Protein AF-A0A443JRJ3-F1 (afdb_monomer)

Solvent-accessible surface area (backbone atoms only — not comparable to full-atom values): 4563 Å² total; per-residue (Å²): 134,84,68,82,64,54,73,74,46,74,68,62,69,85,57,52,72,68,56,51,51,54,37,56,55,65,74,49,57,70,68,63,68,68,38,70,86,47,47,66,58,52,56,50,51,51,51,52,48,51,53,51,47,53,53,49,28,55,5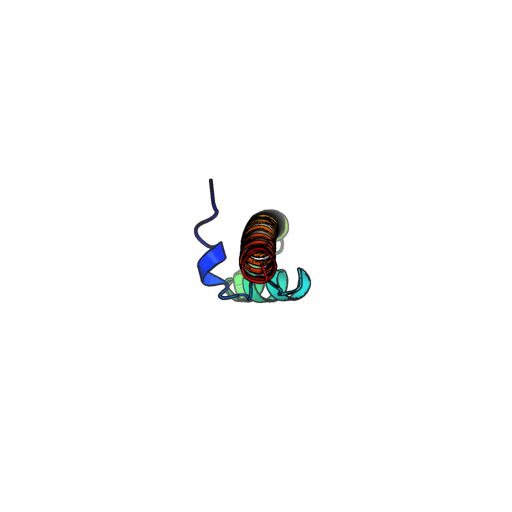2,49,53,52,50,52,52,51,52,51,54,54,62,62,66,69,76,116

Foldseek 3Di:
DQDPCLVVLVDDLPDDLVSQLVSLVVVDDVVCVPDPVCVVVSVVSSVSNVVNSVVSNVVVVVVVVVVVVVVVVVPD

Radius of gyration: 16.84 Å; Cα contacts (8 Å, |Δi|>4): 37; chains: 1; bounding box: 36×20×51 Å

pLDDT: mean 90.99, std 10.44, range [46.06, 97.62]

Structure (mmCIF, N/CA/C/O backbone):
data_AF-A0A443JRJ3-F1
#
_entry.id   AF-A0A443JRJ3-F1
#
loop_
_atom_site.group_PDB
_atom_site.id
_atom_site.type_symbol
_atom_site.label_atom_id
_atom_site.label_alt_id
_atom_site.label_comp_id
_atom_site.label_asym_id
_atom_site.label_entity_id
_atom_site.label_seq_id
_atom_site.pdbx_PDB_ins_code
_atom_site.Cartn_x
_atom_site.Cartn_y
_atom_site.Cartn_z
_atom_site.occupancy
_atom_site.B_iso_or_equiv
_atom_site.auth_seq_id
_atom_site.auth_comp_id
_atom_site.auth_asym_id
_atom_site.auth_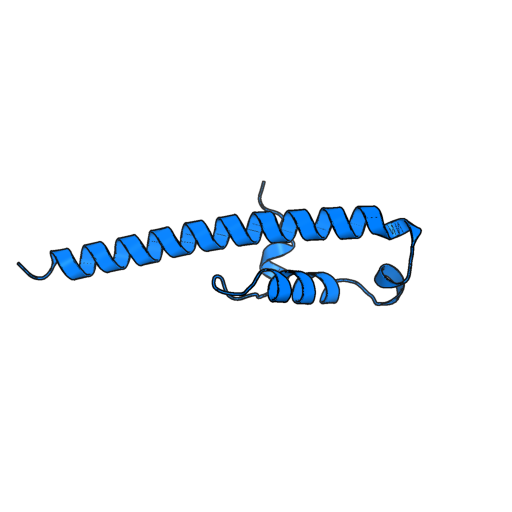atom_id
_atom_site.pdbx_PDB_model_num
ATOM 1 N N . MET A 1 1 ? 11.474 9.031 1.099 1.00 62.94 1 MET A N 1
ATOM 2 C CA . MET A 1 1 ? 11.604 7.939 2.083 1.00 62.94 1 MET A CA 1
ATOM 3 C C . MET A 1 1 ? 10.507 6.939 1.769 1.00 62.94 1 MET A C 1
ATOM 5 O O . MET A 1 1 ? 9.361 7.368 1.711 1.00 62.94 1 MET A O 1
ATOM 9 N N . THR A 1 2 ? 10.863 5.696 1.452 1.00 79.19 2 THR A N 1
ATOM 10 C CA . THR A 1 2 ? 9.907 4.627 1.122 1.00 79.19 2 THR A CA 1
ATOM 11 C C . THR A 1 2 ? 9.200 4.181 2.396 1.00 79.19 2 THR A C 1
ATOM 13 O O . THR A 1 2 ? 9.871 3.926 3.397 1.00 79.19 2 THR A O 1
ATOM 16 N N . ASP A 1 3 ? 7.868 4.111 2.390 1.00 83.56 3 ASP A N 1
ATOM 17 C CA . ASP A 1 3 ? 7.125 3.607 3.550 1.00 83.56 3 ASP A CA 1
ATOM 18 C C . ASP A 1 3 ? 7.417 2.101 3.762 1.00 83.56 3 ASP A C 1
ATOM 20 O O . ASP A 1 3 ? 7.170 1.298 2.855 1.00 83.56 3 ASP A O 1
ATOM 24 N N . PRO A 1 4 ? 7.930 1.685 4.939 1.00 89.06 4 PRO A N 1
ATOM 25 C CA . PRO A 1 4 ? 8.315 0.295 5.203 1.00 89.06 4 PRO A CA 1
ATOM 26 C C . PRO A 1 4 ? 7.115 -0.657 5.276 1.00 89.06 4 PRO A C 1
ATOM 28 O O . PRO A 1 4 ? 7.290 -1.874 5.243 1.00 89.06 4 PRO A O 1
ATOM 31 N N . SER A 1 5 ? 5.894 -0.127 5.359 1.00 92.94 5 SER A N 1
ATOM 32 C CA . SER A 1 5 ? 4.671 -0.927 5.370 1.00 92.94 5 SER A CA 1
ATOM 33 C C . SER A 1 5 ? 4.327 -1.447 3.979 1.00 92.94 5 SER A C 1
ATOM 35 O O . SER A 1 5 ? 3.670 -2.479 3.878 1.00 92.94 5 SER A O 1
ATOM 37 N N . TYR A 1 6 ? 4.765 -0.768 2.909 1.00 94.44 6 TYR A N 1
ATOM 38 C CA . TYR A 1 6 ? 4.373 -1.119 1.544 1.00 94.44 6 TYR A CA 1
ATOM 39 C C . TYR A 1 6 ? 4.726 -2.573 1.154 1.00 94.44 6 TYR A C 1
ATOM 41 O O . TYR A 1 6 ? 3.839 -3.296 0.694 1.00 94.44 6 TYR A O 1
ATOM 49 N N . PRO A 1 7 ? 5.950 -3.073 1.425 1.00 93.94 7 PRO A N 1
ATOM 50 C CA . PRO A 1 7 ? 6.302 -4.479 1.207 1.00 93.94 7 PRO A CA 1
ATOM 51 C C . PRO A 1 7 ? 5.401 -5.492 1.934 1.00 93.94 7 PRO A C 1
ATOM 53 O O . PRO A 1 7 ? 5.208 -6.607 1.449 1.00 93.94 7 PR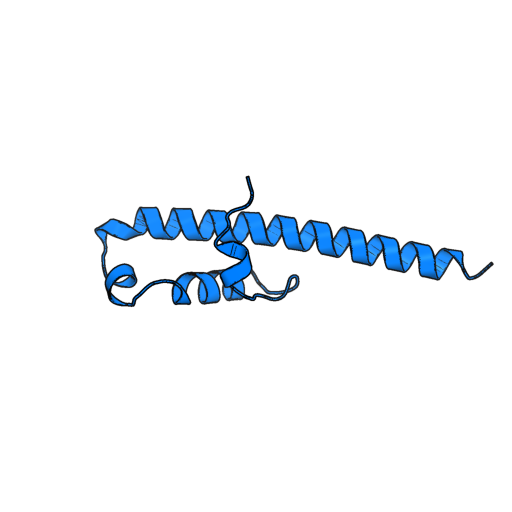O A O 1
ATOM 56 N N . L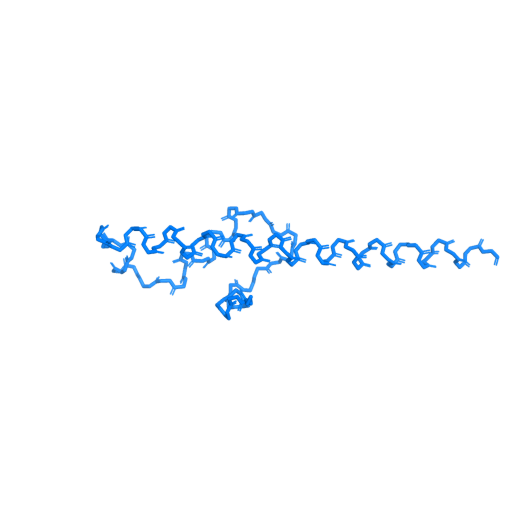EU A 1 8 ? 4.803 -5.121 3.074 1.00 94.75 8 LEU A N 1
ATOM 57 C CA . LEU A 1 8 ? 3.912 -6.006 3.833 1.00 94.75 8 LEU A CA 1
ATOM 58 C C . LEU A 1 8 ? 2.570 -6.241 3.128 1.00 94.75 8 LEU A C 1
ATOM 60 O O . LEU A 1 8 ? 1.898 -7.226 3.429 1.00 94.75 8 LEU A O 1
ATOM 64 N N . LEU A 1 9 ? 2.186 -5.385 2.170 1.00 93.94 9 LEU A N 1
ATOM 65 C CA . LEU A 1 9 ? 0.956 -5.570 1.397 1.00 93.94 9 LEU A CA 1
ATOM 66 C C . LEU A 1 9 ? 1.038 -6.786 0.468 1.00 93.94 9 LEU A C 1
ATOM 68 O O . LEU A 1 9 ? -0.013 -7.303 0.091 1.00 93.94 9 LEU A O 1
ATOM 72 N N . ARG A 1 10 ? 2.254 -7.230 0.099 1.00 94.56 10 ARG A N 1
ATOM 73 C CA . ARG A 1 10 ? 2.500 -8.360 -0.821 1.00 94.56 10 ARG A CA 1
ATOM 74 C C . ARG A 1 10 ? 1.648 -8.276 -2.097 1.00 94.56 10 ARG A C 1
ATOM 76 O O . ARG A 1 10 ? 1.074 -9.267 -2.544 1.00 94.56 10 ARG A O 1
ATOM 83 N N . VAL A 1 11 ? 1.522 -7.066 -2.638 1.00 94.62 11 VAL A N 1
ATOM 84 C CA . VAL A 1 11 ? 0.769 -6.789 -3.866 1.00 94.62 11 VAL A CA 1
ATOM 85 C C . VAL A 1 11 ? 1.675 -6.897 -5.081 1.00 94.62 11 VAL A C 1
ATOM 87 O O . VAL A 1 11 ? 2.836 -6.496 -5.036 1.00 94.62 11 VAL A O 1
ATOM 90 N N . ASP A 1 12 ? 1.117 -7.424 -6.165 1.00 93.94 12 ASP A N 1
ATOM 91 C CA . ASP A 1 12 ? 1.794 -7.473 -7.454 1.00 93.94 12 ASP A CA 1
ATOM 92 C C . ASP A 1 12 ? 2.082 -6.047 -7.982 1.00 93.94 12 ASP A C 1
ATOM 94 O O . ASP A 1 12 ? 1.231 -5.164 -7.818 1.00 93.94 12 ASP A O 1
ATOM 98 N N . PRO A 1 13 ? 3.242 -5.784 -8.614 1.00 91.81 13 PRO A N 1
ATOM 99 C CA . PRO A 1 13 ? 3.563 -4.473 -9.188 1.00 91.81 13 PRO A CA 1
ATOM 100 C C . PRO A 1 13 ? 2.578 -3.981 -10.262 1.00 91.81 13 PRO A C 1
ATOM 102 O O . PRO A 1 13 ? 2.423 -2.773 -10.429 1.00 91.81 13 PRO A O 1
ATOM 105 N N . GLY A 1 14 ? 1.901 -4.892 -10.966 1.00 92.56 14 GLY A N 1
ATOM 106 C CA . GLY A 1 14 ? 0.853 -4.607 -11.947 1.00 92.56 14 GLY A CA 1
ATOM 107 C C . GLY A 1 14 ? -0.564 -4.592 -11.363 1.00 92.56 14 GLY A C 1
ATOM 108 O O . GLY A 1 14 ? -1.538 -4.473 -12.111 1.00 92.56 14 GLY A O 1
ATOM 109 N N . ALA A 1 15 ? -0.715 -4.724 -10.041 1.00 95.38 15 ALA A N 1
ATOM 110 C CA . ALA A 1 15 ? -2.016 -4.672 -9.388 1.00 95.38 15 ALA A CA 1
ATOM 111 C C . ALA A 1 15 ? -2.722 -3.319 -9.605 1.00 95.38 15 ALA A C 1
ATOM 113 O O . ALA A 1 15 ? -2.116 -2.285 -9.859 1.00 95.38 15 ALA A O 1
ATOM 114 N N . SER A 1 16 ? -4.050 -3.313 -9.477 1.00 96.50 16 SER A N 1
ATOM 115 C CA . SER A 1 16 ? -4.814 -2.059 -9.495 1.00 96.50 16 SER A CA 1
ATOM 116 C C . SER A 1 16 ? -4.741 -1.333 -8.152 1.00 96.50 16 SER A C 1
ATOM 118 O O . SER A 1 16 ? -4.708 -1.968 -7.096 1.00 96.50 16 SER A O 1
ATOM 120 N N . ASP A 1 17 ? -4.890 -0.009 -8.168 1.00 96.44 17 ASP A N 1
ATOM 121 C CA . ASP A 1 17 ? -5.003 0.824 -6.962 1.00 96.44 17 ASP A CA 1
ATOM 122 C C . ASP A 1 17 ? -6.049 0.291 -5.971 1.00 96.44 17 ASP A C 1
ATOM 124 O O . ASP A 1 17 ? -5.844 0.282 -4.757 1.00 96.44 17 ASP A O 1
ATOM 128 N N . ARG A 1 18 ? -7.179 -0.230 -6.470 1.00 97.06 18 ARG A N 1
ATOM 129 C CA . ARG A 1 18 ? -8.218 -0.835 -5.623 1.00 97.06 18 ARG A CA 1
ATOM 130 C C . ARG A 1 18 ? -7.712 -2.078 -4.886 1.00 97.06 18 ARG A C 1
ATOM 132 O O . ARG A 1 18 ? -8.101 -2.296 -3.737 1.00 97.06 18 ARG A O 1
ATOM 139 N N . ALA A 1 19 ? -6.887 -2.901 -5.530 1.00 97.44 19 ALA A N 1
ATOM 140 C CA . ALA A 1 19 ? -6.271 -4.061 -4.894 1.00 97.44 19 ALA A CA 1
ATOM 141 C C . ALA A 1 19 ? -5.275 -3.628 -3.808 1.00 97.44 19 ALA A C 1
ATOM 143 O O . ALA A 1 19 ? -5.317 -4.181 -2.707 1.00 97.44 19 ALA A O 1
ATOM 144 N N . VAL A 1 20 ? -4.489 -2.578 -4.067 1.00 97.62 20 VAL A N 1
ATOM 145 C CA . VAL A 1 20 ? -3.574 -1.967 -3.087 1.00 97.62 20 VAL A CA 1
ATOM 146 C C . VAL A 1 20 ? -4.337 -1.467 -1.866 1.00 97.62 20 VAL A C 1
ATOM 148 O O . VAL A 1 20 ? -4.015 -1.840 -0.741 1.00 97.62 20 VAL A O 1
ATOM 151 N N . LEU A 1 21 ? -5.408 -0.695 -2.061 1.00 97.50 21 LEU A N 1
ATOM 152 C CA . LEU A 1 21 ? -6.231 -0.192 -0.957 1.00 97.50 21 LEU A CA 1
ATOM 153 C C . LEU A 1 21 ? -6.874 -1.321 -0.144 1.00 97.50 21 LEU A C 1
ATOM 155 O O . LEU A 1 21 ? -6.968 -1.230 1.080 1.00 97.50 21 LEU A 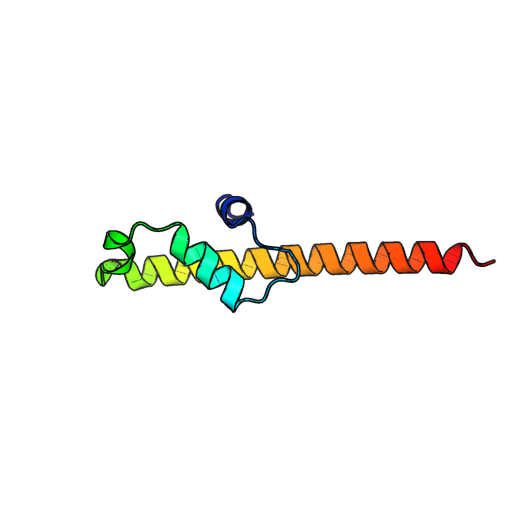O 1
ATOM 159 N N . ARG A 1 22 ? -7.301 -2.404 -0.805 1.00 97.00 22 ARG A N 1
ATOM 160 C CA . ARG A 1 22 ? -7.862 -3.576 -0.124 1.00 97.00 22 ARG A CA 1
ATOM 161 C C . ARG A 1 22 ? -6.801 -4.307 0.703 1.00 97.00 22 ARG A C 1
ATOM 163 O O . ARG A 1 22 ? -7.109 -4.730 1.814 1.00 97.00 22 ARG A O 1
ATOM 170 N N . ALA A 1 23 ? -5.580 -4.454 0.192 1.00 97.38 23 ALA A N 1
ATOM 171 C CA . ALA A 1 23 ? -4.466 -5.038 0.937 1.00 97.38 23 ALA A CA 1
ATOM 172 C C . ALA A 1 23 ? -4.061 -4.148 2.124 1.00 97.38 23 ALA A C 1
ATOM 174 O O . ALA A 1 23 ? -3.981 -4.633 3.248 1.00 97.38 23 ALA A O 1
ATOM 175 N N . ALA A 1 24 ? -3.943 -2.835 1.908 1.00 96.56 24 ALA A N 1
ATOM 176 C CA . ALA A 1 24 ? -3.667 -1.848 2.949 1.00 96.56 24 ALA A CA 1
ATOM 177 C C . ALA A 1 24 ? -4.699 -1.900 4.088 1.00 96.56 24 ALA A C 1
ATOM 179 O O . ALA A 1 24 ? -4.337 -1.883 5.260 1.00 96.56 24 ALA A O 1
ATOM 180 N N . ALA A 1 25 ? -5.992 -1.992 3.758 1.00 95.88 25 ALA A N 1
ATOM 181 C CA . ALA A 1 25 ? -7.056 -2.066 4.757 1.00 95.88 25 ALA A CA 1
ATOM 182 C C . ALA A 1 25 ? -6.982 -3.339 5.618 1.00 95.88 25 ALA A C 1
ATOM 184 O O . ALA A 1 25 ? -7.346 -3.289 6.790 1.00 95.88 25 ALA A O 1
ATOM 185 N N . ARG A 1 26 ? -6.488 -4.457 5.063 1.00 95.50 26 ARG A N 1
ATOM 186 C CA . ARG A 1 26 ? -6.318 -5.729 5.789 1.00 95.50 26 ARG A CA 1
ATOM 187 C C . ARG A 1 26 ? -5.181 -5.709 6.809 1.00 95.50 26 ARG A C 1
ATOM 189 O O . ARG A 1 26 ? -5.161 -6.573 7.674 1.00 95.50 26 ARG A O 1
ATOM 196 N N . LEU A 1 27 ? -4.264 -4.743 6.731 1.00 94.75 27 LEU A N 1
ATOM 197 C CA . LEU A 1 27 ? -3.218 -4.569 7.743 1.00 94.75 27 LEU A CA 1
ATOM 198 C C . LEU A 1 27 ? -3.769 -4.011 9.063 1.00 94.75 27 LEU A C 1
ATOM 200 O O . LEU A 1 27 ? -3.128 -4.146 10.101 1.00 94.75 27 LEU A O 1
ATOM 204 N N . PHE A 1 28 ? -4.947 -3.382 9.043 1.00 94.25 28 PHE A N 1
ATOM 205 C CA . PHE A 1 28 ? -5.569 -2.837 10.244 1.00 94.25 28 PHE A CA 1
ATOM 206 C C . PHE A 1 28 ? -6.493 -3.850 10.916 1.00 94.25 28 PHE A C 1
ATOM 208 O O . PHE A 1 28 ? -7.273 -4.540 10.259 1.00 94.25 28 PHE A O 1
ATOM 215 N N . HIS A 1 29 ? -6.486 -3.858 12.251 1.00 92.81 29 HIS A N 1
ATOM 216 C CA . HIS A 1 29 ? -7.490 -4.579 13.027 1.00 92.81 29 HIS A CA 1
ATOM 217 C C . HIS A 1 29 ? -8.895 -3.976 12.785 1.00 92.81 29 HIS A C 1
ATOM 219 O O . HIS A 1 29 ? -9.018 -2.749 12.677 1.00 92.81 29 HIS A O 1
ATOM 225 N N . PRO A 1 30 ? -9.978 -4.779 12.740 1.00 93.81 30 PRO A N 1
ATOM 226 C CA . PRO A 1 30 ? -11.335 -4.283 12.487 1.00 93.81 30 PRO A CA 1
ATOM 227 C C . PRO A 1 30 ? -11.786 -3.135 13.402 1.00 93.81 30 PRO A C 1
ATOM 229 O O . PRO A 1 30 ? -12.473 -2.222 12.945 1.00 93.81 30 PRO A O 1
ATOM 232 N N . THR A 1 31 ? -11.352 -3.121 14.664 1.00 94.69 31 THR A N 1
ATOM 233 C CA . THR A 1 31 ? -11.664 -2.033 15.613 1.00 94.69 31 THR A CA 1
ATOM 234 C C . THR A 1 31 ? -11.090 -0.687 15.158 1.00 94.69 31 THR A C 1
ATOM 236 O O . THR A 1 31 ? -11.798 0.319 15.157 1.00 94.69 31 THR A O 1
ATOM 239 N N . ILE A 1 32 ? -9.855 -0.674 14.643 1.00 93.50 32 ILE A N 1
ATOM 240 C CA . ILE A 1 32 ? -9.209 0.522 14.076 1.00 93.50 32 ILE A CA 1
ATOM 241 C C . ILE A 1 32 ? -9.986 1.023 12.853 1.00 93.50 32 ILE A C 1
ATOM 243 O O . ILE A 1 32 ? -10.089 2.230 12.627 1.00 93.50 32 ILE A O 1
ATOM 247 N N . LEU A 1 33 ? -10.544 0.116 12.043 1.00 93.06 33 LEU A N 1
ATOM 248 C CA . LEU A 1 33 ? -11.336 0.475 10.862 1.00 93.06 33 LEU A CA 1
ATOM 249 C C . LEU A 1 33 ? -12.683 1.112 11.229 1.00 93.06 33 LEU A C 1
ATOM 251 O O . LEU A 1 33 ? -13.118 2.042 10.537 1.00 93.06 33 LEU A O 1
ATOM 255 N N . GLN A 1 34 ? -13.317 0.634 12.301 1.00 94.62 34 GLN A N 1
ATOM 256 C CA . GLN A 1 34 ? -14.601 1.131 12.801 1.00 94.62 34 GLN A CA 1
ATOM 257 C C . GLN A 1 34 ? -14.473 2.494 13.488 1.00 94.62 34 GLN A C 1
ATOM 259 O O . GLN A 1 34 ? -15.399 3.308 13.431 1.00 94.62 34 GLN A O 1
ATOM 264 N N . GLU A 1 35 ? -13.308 2.797 14.061 1.00 95.44 35 GLU A N 1
ATOM 265 C CA . GLU A 1 35 ? -13.097 4.054 14.761 1.00 95.44 35 GLU A CA 1
ATOM 266 C C . GLU A 1 35 ? -13.108 5.260 13.808 1.00 95.44 35 GLU A C 1
ATOM 268 O O . GLU A 1 35 ? -12.287 5.397 12.885 1.00 95.44 35 GLU A O 1
ATOM 273 N N . ARG A 1 36 ? -14.080 6.157 14.015 1.00 94.06 36 ARG A N 1
ATOM 274 C CA . ARG A 1 36 ? -14.302 7.326 13.150 1.00 94.06 36 ARG A CA 1
ATOM 275 C C . ARG A 1 36 ? -13.215 8.389 13.312 1.00 94.06 36 ARG A C 1
ATOM 277 O O . ARG A 1 36 ? -12.850 9.004 12.310 1.00 94.06 36 ARG A O 1
ATOM 284 N N . GLY A 1 37 ? -12.663 8.555 14.517 1.00 95.69 37 GLY A N 1
ATOM 285 C CA . GLY A 1 37 ? -11.585 9.513 14.795 1.00 95.69 37 GLY A CA 1
ATOM 286 C C . GLY A 1 37 ? -10.308 9.229 13.999 1.00 95.69 37 GLY A C 1
ATOM 287 O O . GLY A 1 37 ? -9.622 10.146 13.561 1.00 95.69 37 GLY A O 1
ATOM 288 N N . LEU A 1 38 ? -10.051 7.957 13.687 1.00 95.38 38 LEU A N 1
ATOM 289 C CA . LEU A 1 38 ? -8.869 7.524 12.939 1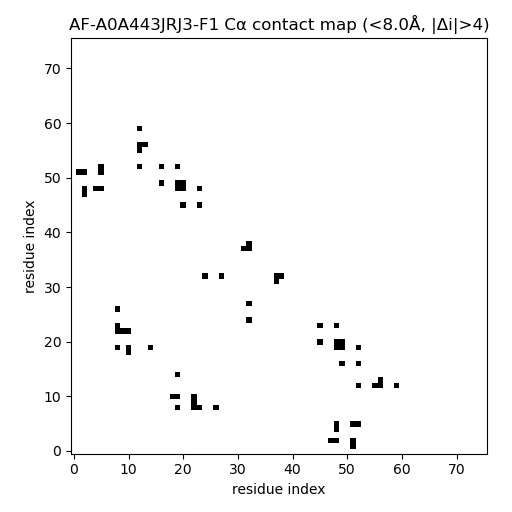.00 95.38 38 LEU A CA 1
ATOM 290 C C . LEU A 1 38 ? -9.035 7.605 11.406 1.00 95.38 38 LEU A C 1
ATOM 292 O O . LEU A 1 38 ? -8.104 7.287 10.662 1.00 95.38 38 LEU A O 1
ATOM 296 N N . ARG A 1 39 ? -10.189 8.058 10.887 1.00 95.38 39 ARG A N 1
ATOM 297 C CA . ARG A 1 39 ? -10.428 8.179 9.430 1.00 95.38 39 ARG A CA 1
ATOM 298 C C . ARG A 1 39 ? -9.372 9.027 8.701 1.00 95.38 39 ARG A C 1
ATOM 300 O O . ARG A 1 39 ? -8.938 8.590 7.631 1.00 95.38 39 ARG A O 1
ATOM 307 N N . PRO A 1 40 ? -8.935 10.197 9.212 1.00 96.94 40 PRO A N 1
ATOM 308 C CA . PRO A 1 40 ? -7.912 11.004 8.546 1.00 96.94 40 PRO A CA 1
ATOM 309 C C . PRO A 1 40 ? -6.563 10.281 8.465 1.00 96.94 40 PRO A C 1
ATOM 311 O O . PRO A 1 40 ? -5.926 10.293 7.409 1.00 96.94 40 PRO A O 1
ATOM 314 N N . ALA A 1 41 ? -6.172 9.589 9.541 1.00 95.25 41 ALA A N 1
ATOM 315 C CA . ALA A 1 41 ? -4.947 8.798 9.598 1.00 95.25 41 ALA A CA 1
ATOM 316 C C . ALA A 1 41 ? -4.976 7.653 8.574 1.00 95.25 41 ALA A C 1
ATOM 318 O O . ALA A 1 41 ? -4.059 7.542 7.759 1.00 95.25 41 ALA A O 1
ATOM 319 N N . ARG A 1 42 ? -6.077 6.886 8.508 1.00 95.38 42 ARG A N 1
ATOM 320 C CA . ARG A 1 42 ? -6.258 5.826 7.497 1.00 95.38 42 ARG A CA 1
ATOM 321 C C . ARG A 1 42 ? -6.172 6.367 6.071 1.00 95.38 42 ARG A C 1
ATOM 323 O O . ARG A 1 42 ? -5.457 5.814 5.244 1.00 95.38 42 ARG A O 1
ATOM 330 N N . LYS A 1 43 ? -6.835 7.492 5.776 1.00 96.12 43 LYS A N 1
ATOM 331 C CA . LYS A 1 43 ? -6.745 8.137 4.452 1.00 96.12 43 LYS A CA 1
ATOM 332 C C . LYS A 1 43 ? -5.328 8.594 4.111 1.00 96.12 43 LYS A C 1
ATOM 334 O O . LYS A 1 43 ? -4.958 8.604 2.940 1.00 96.12 43 LYS A O 1
ATOM 339 N N . ARG A 1 44 ? -4.549 9.056 5.093 1.00 96.75 44 ARG A N 1
ATOM 340 C CA . ARG A 1 44 ? -3.143 9.426 4.879 1.00 96.75 44 ARG A CA 1
ATOM 341 C C . ARG A 1 44 ? -2.305 8.189 4.565 1.00 96.75 44 ARG A C 1
ATOM 343 O O . ARG A 1 44 ? -1.598 8.206 3.568 1.00 96.75 44 ARG A O 1
ATOM 350 N N . PHE A 1 45 ? -2.468 7.119 5.338 1.00 95.81 45 PHE A N 1
ATOM 351 C CA . PHE A 1 45 ? -1.804 5.841 5.087 1.00 95.81 45 PHE A CA 1
ATOM 352 C C . PHE A 1 45 ? -2.106 5.299 3.683 1.00 95.81 45 PHE A C 1
ATOM 354 O O . PHE A 1 45 ? -1.192 5.008 2.923 1.00 95.81 45 PHE A O 1
ATOM 361 N N . TYR A 1 46 ? -3.378 5.271 3.279 1.00 96.44 46 TYR A N 1
ATOM 362 C CA . TYR A 1 46 ? -3.771 4.836 1.934 1.00 96.44 46 TYR A CA 1
ATOM 363 C C . TYR A 1 46 ? -3.116 5.649 0.814 1.00 96.44 46 TYR A C 1
ATOM 365 O O . TYR A 1 46 ? -2.692 5.079 -0.186 1.00 96.44 46 TYR A O 1
ATOM 373 N N . ARG A 1 47 ? -2.987 6.969 0.986 1.00 97.00 47 ARG A N 1
ATOM 374 C CA . ARG A 1 47 ? -2.285 7.825 0.018 1.00 97.00 47 ARG A CA 1
ATOM 375 C C . ARG A 1 47 ? -0.801 7.479 -0.083 1.00 97.00 47 ARG A C 1
ATOM 377 O O . ARG A 1 47 ? -0.288 7.442 -1.193 1.00 97.00 47 ARG A O 1
ATOM 384 N N . LEU A 1 48 ? -0.138 7.192 1.039 1.00 96.62 48 LEU A N 1
ATOM 385 C CA . LEU A 1 48 ? 1.260 6.750 1.036 1.00 96.62 48 LEU A CA 1
ATOM 386 C C . LEU A 1 48 ? 1.413 5.416 0.296 1.00 96.62 48 LEU A C 1
ATOM 388 O O . LEU A 1 48 ? 2.271 5.302 -0.570 1.00 96.62 48 LEU A O 1
ATOM 392 N N . MET A 1 49 ? 0.528 4.448 0.550 1.00 97.31 49 MET A N 1
ATOM 393 C CA . MET A 1 49 ? 0.565 3.149 -0.137 1.00 97.31 49 MET A CA 1
ATOM 394 C C . MET A 1 49 ? 0.377 3.275 -1.651 1.00 97.31 49 MET A C 1
ATOM 396 O O . MET A 1 49 ? 1.078 2.615 -2.410 1.00 97.31 49 MET A O 1
ATOM 400 N N . LEU A 1 50 ? -0.530 4.147 -2.101 1.00 97.38 50 LEU A N 1
ATOM 401 C CA . LEU A 1 50 ? -0.713 4.420 -3.529 1.00 97.38 50 LEU A CA 1
ATOM 402 C C . LEU A 1 50 ? 0.506 5.115 -4.150 1.00 97.38 50 LEU A C 1
ATOM 404 O O . LEU A 1 50 ? 0.889 4.790 -5.269 1.00 97.38 50 LEU A O 1
ATOM 408 N N . GLN A 1 51 ? 1.139 6.044 -3.430 1.00 96.38 51 GLN A N 1
ATOM 409 C CA . GLN A 1 51 ? 2.356 6.703 -3.905 1.00 96.38 51 GLN A CA 1
ATOM 410 C C . GLN A 1 51 ? 3.520 5.722 -4.053 1.00 96.38 51 GLN A C 1
ATOM 412 O O . GLN A 1 51 ? 4.220 5.771 -5.063 1.00 96.38 51 GLN A O 1
ATOM 417 N N . GLU A 1 52 ? 3.721 4.824 -3.085 1.00 96.00 52 GLU A N 1
ATOM 418 C CA . GLU A 1 52 ? 4.750 3.788 -3.207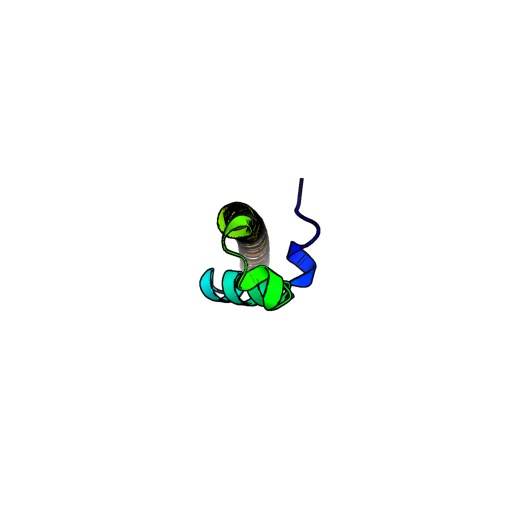 1.00 96.00 52 GLU A CA 1
ATOM 419 C C . GLU A 1 52 ? 4.427 2.812 -4.338 1.00 96.00 52 GLU A C 1
ATOM 421 O O . GLU A 1 52 ? 5.304 2.518 -5.145 1.00 96.00 52 GLU A O 1
ATOM 426 N N . HIS A 1 53 ? 3.164 2.401 -4.482 1.00 97.00 53 HIS A N 1
ATOM 427 C CA . HIS A 1 53 ? 2.756 1.534 -5.583 1.00 97.00 53 HIS A CA 1
ATOM 428 C C . HIS A 1 53 ? 3.038 2.154 -6.954 1.00 97.00 53 HIS A C 1
ATOM 430 O O . HIS A 1 53 ? 3.624 1.501 -7.813 1.00 97.00 53 HIS A O 1
ATOM 436 N N . ALA A 1 54 ? 2.701 3.432 -7.144 1.00 95.81 54 ALA A N 1
ATOM 437 C CA . ALA A 1 54 ? 2.987 4.145 -8.385 1.00 95.81 54 ALA A CA 1
ATOM 438 C C . ALA A 1 54 ? 4.495 4.200 -8.689 1.00 95.81 54 ALA A C 1
ATOM 440 O O . ALA A 1 54 ? 4.899 4.031 -9.839 1.00 95.81 54 ALA A O 1
ATOM 441 N N . ARG A 1 55 ? 5.343 4.390 -7.667 1.00 94.94 55 ARG A N 1
ATOM 442 C CA . ARG A 1 55 ? 6.807 4.357 -7.827 1.00 94.94 55 ARG A CA 1
ATOM 443 C C . ARG A 1 55 ? 7.306 2.965 -8.191 1.00 94.94 55 ARG A C 1
ATOM 445 O O . ARG A 1 55 ? 8.136 2.849 -9.087 1.00 94.94 55 ARG A O 1
ATOM 452 N N . THR A 1 56 ? 6.808 1.929 -7.515 1.00 93.56 56 THR A N 1
ATOM 453 C CA . THR A 1 56 ? 7.154 0.536 -7.818 1.00 93.56 56 THR A CA 1
ATOM 454 C C . THR A 1 56 ? 6.761 0.190 -9.243 1.00 93.56 56 THR A C 1
ATOM 456 O O . THR A 1 56 ? 7.605 -0.281 -9.993 1.00 93.56 56 THR A O 1
ATOM 459 N N . ARG A 1 57 ? 5.529 0.508 -9.648 1.00 94.12 57 ARG A N 1
ATOM 460 C CA . ARG A 1 57 ? 5.043 0.267 -11.004 1.00 94.12 57 ARG A CA 1
ATOM 461 C C . ARG A 1 57 ? 5.898 0.981 -12.048 1.00 94.12 57 ARG A C 1
ATOM 463 O O . ARG A 1 57 ? 6.384 0.336 -12.964 1.00 94.12 57 ARG A O 1
ATOM 470 N N . ALA A 1 58 ? 6.196 2.267 -11.854 1.00 94.00 58 ALA A N 1
ATOM 471 C CA . ALA A 1 58 ? 7.067 3.010 -12.765 1.00 94.00 58 ALA A CA 1
ATOM 472 C C . ALA A 1 58 ? 8.496 2.436 -12.842 1.00 94.00 58 ALA A C 1
ATOM 474 O O . ALA A 1 58 ? 9.123 2.478 -13.898 1.00 94.00 58 ALA A O 1
ATOM 475 N N . ALA A 1 59 ? 9.036 1.917 -11.736 1.00 92.62 59 ALA A N 1
ATOM 476 C CA . ALA A 1 59 ? 10.334 1.247 -11.736 1.00 92.62 59 ALA A CA 1
ATOM 477 C C . ALA A 1 59 ? 10.275 -0.093 -12.487 1.00 92.62 59 ALA A C 1
ATOM 479 O O . ALA A 1 59 ? 11.155 -0.372 -13.298 1.00 92.62 59 ALA A O 1
ATOM 480 N N . THR A 1 60 ? 9.225 -0.886 -12.270 1.00 93.06 60 THR A N 1
ATOM 481 C CA . THR A 1 60 ? 8.991 -2.142 -12.989 1.00 93.06 60 THR A CA 1
ATOM 482 C C . THR A 1 60 ? 8.817 -1.905 -14.486 1.00 93.06 60 THR A C 1
ATOM 484 O O . THR A 1 60 ? 9.474 -2.576 -15.272 1.00 93.06 60 THR A O 1
ATOM 487 N N . ASP A 1 61 ? 8.028 -0.908 -14.887 1.00 92.62 61 ASP A N 1
ATOM 488 C CA . ASP A 1 61 ? 7.816 -0.556 -16.295 1.00 92.62 61 ASP A CA 1
ATOM 489 C C . ASP A 1 61 ? 9.136 -0.170 -16.982 1.00 92.62 61 ASP A C 1
ATOM 491 O O . ASP A 1 61 ? 9.399 -0.592 -18.107 1.00 92.62 61 ASP A O 1
ATOM 495 N N . LYS A 1 62 ? 10.019 0.564 -16.289 1.00 93.06 62 LYS A N 1
ATOM 496 C CA . LYS A 1 62 ? 11.367 0.881 -16.794 1.00 93.06 62 LYS A CA 1
ATOM 497 C C . LYS A 1 62 ? 12.228 -0.365 -16.985 1.00 93.06 62 LYS A C 1
ATOM 499 O O . LYS A 1 62 ? 12.940 -0.454 -17.980 1.00 93.06 62 LYS A O 1
ATOM 504 N N . VAL A 1 63 ? 12.179 -1.307 -16.043 1.00 92.00 63 VAL A N 1
ATOM 505 C CA . VAL A 1 63 ? 12.922 -2.573 -16.144 1.00 92.00 63 VAL A CA 1
ATOM 506 C C . VAL A 1 63 ? 12.391 -3.411 -17.304 1.00 92.00 63 VAL A C 1
ATOM 508 O O . VAL A 1 63 ? 13.181 -3.901 -18.104 1.00 92.00 63 VAL A O 1
ATOM 511 N N . LEU A 1 64 ? 11.068 -3.526 -17.443 1.00 90.38 64 LEU A N 1
ATOM 512 C CA . LEU A 1 64 ? 10.442 -4.240 -18.555 1.00 90.38 64 LEU A CA 1
ATOM 513 C C . LEU A 1 64 ? 10.816 -3.615 -19.903 1.00 90.38 64 LEU A C 1
ATOM 515 O O . LEU A 1 64 ? 11.214 -4.337 -20.812 1.00 90.38 64 LEU A O 1
ATOM 519 N N . ALA A 1 65 ? 10.774 -2.285 -20.017 1.00 90.00 65 ALA A N 1
ATOM 520 C CA . ALA A 1 65 ? 11.205 -1.581 -21.221 1.00 90.00 65 ALA A CA 1
ATOM 521 C C . ALA A 1 65 ? 12.689 -1.831 -21.540 1.00 90.00 65 ALA A C 1
ATOM 523 O O . ALA A 1 65 ? 13.031 -2.086 -22.690 1.00 90.00 65 ALA A O 1
ATOM 524 N N . ALA A 1 66 ? 13.568 -1.816 -20.532 1.00 90.62 66 ALA A N 1
ATOM 525 C CA . ALA A 1 66 ? 14.989 -2.102 -20.722 1.00 90.62 66 ALA A CA 1
ATOM 526 C C . ALA A 1 66 ? 15.236 -3.537 -21.215 1.00 90.62 66 ALA A C 1
ATOM 528 O O . ALA A 1 66 ? 16.049 -3.738 -22.113 1.00 90.62 66 ALA A O 1
ATOM 529 N N . ILE A 1 67 ? 14.512 -4.522 -20.671 1.00 89.88 67 ILE A N 1
ATOM 530 C CA . ILE A 1 67 ? 14.602 -5.922 -21.111 1.00 89.88 67 ILE A CA 1
ATOM 531 C C . ILE A 1 67 ? 14.174 -6.052 -22.575 1.00 89.88 67 ILE A C 1
ATOM 533 O O . ILE A 1 67 ? 14.879 -6.684 -23.357 1.00 89.88 67 ILE A O 1
ATOM 537 N N . VAL A 1 68 ? 13.056 -5.428 -22.963 1.00 88.62 68 VAL A N 1
ATOM 538 C CA . VAL A 1 68 ? 12.583 -5.446 -24.357 1.00 88.62 68 VAL A CA 1
ATOM 539 C C . VAL A 1 68 ? 13.632 -4.845 -25.297 1.00 88.62 68 VAL A C 1
ATOM 541 O O . VAL A 1 68 ? 13.957 -5.464 -26.304 1.00 88.62 68 VAL A O 1
ATOM 544 N N . THR A 1 69 ? 14.233 -3.707 -24.940 1.00 87.25 69 THR A N 1
ATOM 545 C CA . THR A 1 69 ? 15.289 -3.077 -25.749 1.00 87.25 69 THR A CA 1
ATOM 546 C C . THR A 1 69 ? 16.520 -3.972 -25.925 1.00 87.25 69 THR A C 1
ATOM 548 O O . THR A 1 69 ? 17.069 -4.032 -27.023 1.00 87.25 69 THR A O 1
ATOM 551 N N . VAL A 1 70 ? 16.959 -4.687 -24.881 1.00 84.38 70 VAL A N 1
ATOM 552 C CA . VAL A 1 70 ? 18.095 -5.627 -24.984 1.00 84.38 70 VAL A CA 1
ATOM 553 C C . VAL A 1 70 ? 17.753 -6.794 -25.914 1.00 84.38 70 VAL A C 1
ATOM 555 O O . VAL A 1 70 ? 18.551 -7.140 -26.778 1.00 84.38 70 VAL A O 1
ATOM 558 N N . MET A 1 71 ? 16.544 -7.349 -25.794 1.00 77.00 71 MET A N 1
ATOM 559 C CA . MET A 1 71 ? 16.082 -8.460 -26.635 1.00 77.00 71 MET A CA 1
ATOM 560 C C . MET A 1 71 ? 15.932 -8.079 -28.117 1.00 77.00 71 MET A C 1
ATOM 562 O O . MET A 1 71 ? 16.130 -8.924 -28.988 1.00 77.00 71 MET A O 1
ATOM 566 N N . GLU A 1 72 ? 15.579 -6.828 -28.422 1.00 74.88 72 GLU A N 1
ATOM 567 C CA . GLU A 1 72 ? 15.502 -6.330 -29.804 1.00 74.88 72 GLU A CA 1
ATOM 568 C C . GLU A 1 72 ? 16.891 -6.022 -30.387 1.00 74.88 72 GLU A C 1
ATOM 570 O O . GLU A 1 72 ? 17.119 -6.229 -31.578 1.00 74.88 72 GLU A O 1
ATOM 575 N N . GLY A 1 73 ? 17.838 -5.583 -29.549 1.00 62.16 73 GLY A N 1
ATOM 576 C CA . GLY A 1 73 ? 19.220 -5.296 -29.943 1.00 62.16 73 GLY A CA 1
ATOM 577 C C . GLY A 1 73 ? 20.068 -6.531 -30.273 1.00 62.16 73 GLY A C 1
ATOM 578 O O . GLY A 1 73 ? 21.087 -6.396 -30.942 1.00 62.16 73 GLY A O 1
ATOM 579 N N . GLU A 1 74 ? 19.645 -7.727 -29.855 1.00 56.34 74 GLU A N 1
ATOM 580 C CA . GLU A 1 74 ? 20.335 -8.998 -30.134 1.00 56.34 74 GLU A CA 1
ATOM 581 C C . GLU A 1 74 ? 19.928 -9.632 -31.484 1.00 56.34 74 GLU A C 1
ATOM 583 O O . GLU A 1 74 ? 20.432 -10.685 -31.863 1.00 56.34 74 GLU A O 1
ATOM 588 N N . LYS A 1 75 ? 19.026 -8.991 -32.247 1.00 51.28 75 LYS A N 1
ATOM 589 C CA . LYS A 1 75 ? 18.596 -9.436 -33.588 1.00 51.28 75 LYS A CA 1
ATOM 590 C C . LYS A 1 75 ? 19.411 -8.844 -34.754 1.00 51.28 75 LYS A C 1
ATOM 592 O O . LYS A 1 75 ? 18.850 -8.663 -35.838 1.00 51.28 75 LYS A O 1
ATOM 597 N N . VAL A 1 76 ? 20.697 -8.545 -34.558 1.00 46.06 76 VAL A N 1
ATOM 598 C CA . VAL A 1 76 ? 21.609 -8.069 -35.622 1.00 46.06 76 VAL A CA 1
ATOM 599 C C . VAL A 1 76 ? 22.675 -9.107 -35.930 1.00 46.06 76 VAL A C 1
ATOM 601 O O . VAL A 1 76 ? 23.340 -9.560 -34.975 1.00 46.06 76 VAL A O 1
#

Sequence (76 aa):
MTDPSYPLLRVDPGASDRAVLRAAARLFHPTILQERGLRPARKRFYRLMLQEHARTRAATDKVLAAIVTVMEGEKV

Secondary structure (DSSP, 8-state):
---TTGGGG---TT--HHHHHHHHHHTS-HHHHH-STTHHHHHHHHHHHHHHHHHHHHHHHHHHHHHHHHHHHT--

Nearest PDB structures (foldseek):
  6rdg-assembly1_P  TM=3.708E-01  e=6.551E+00  Polytomella sp. Pringsheim 198.80
  6rdp-assembly1_P  TM=3.641E-01  e=6.962E+00  Polytomella sp. Pringsheim 198.80

Organism: NCBI:txid230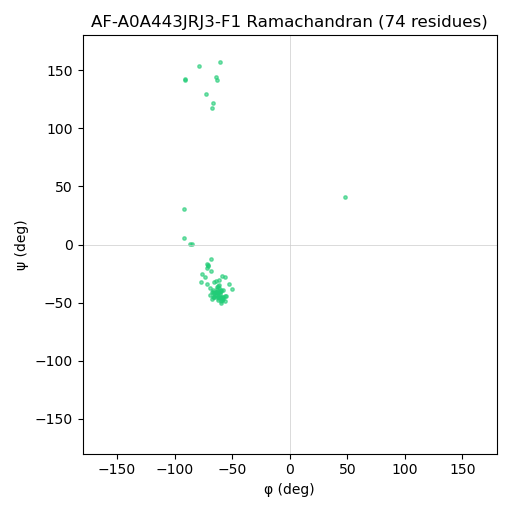6993

Mean predic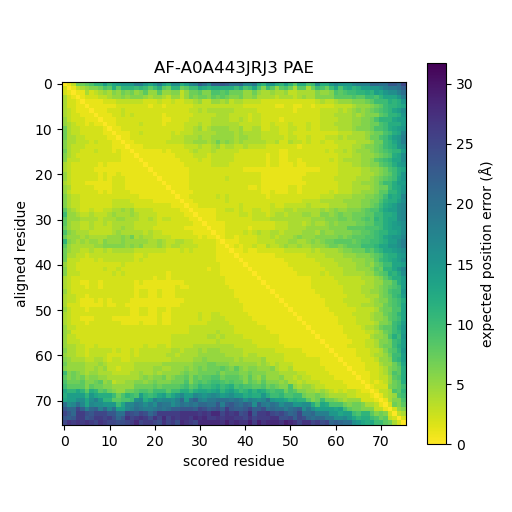ted aligned error: 5.07 Å